Protein AF-A0A7D5M4R2-F1 (afdb_monomer_lite)

pLDDT: mean 79.01, std 16.86, range [35.56, 94.88]

Secondary structure (DSSP, 8-state):
----TT-EE--TTS-HHHHHHHHHHHHHHHHTSHHHHHHB-GGG-EEEEEEEETTEEEEEEEEEEEESSSS--TTS---EEEEEEEEEEEEETTT--EEEEEEEEEE--TT---

Radius of gyration: 15.68 Å; chains: 1; bounding box: 33×31×50 Å

Structure (mmCIF, N/CA/C/O backbone):
data_AF-A0A7D5M4R2-F1
#
_entry.id   AF-A0A7D5M4R2-F1
#
loop_
_atom_site.group_PDB
_atom_site.id
_atom_site.type_symbol
_atom_site.label_atom_id
_atom_site.label_alt_id
_atom_site.label_comp_id
_atom_site.label_asym_id
_atom_site.label_entity_id
_atom_site.label_seq_id
_atom_site.pdbx_PDB_ins_code
_atom_site.Cartn_x
_atom_site.Cartn_y
_atom_site.Cartn_z
_atom_site.occupancy
_atom_site.B_iso_or_equiv
_atom_site.auth_seq_id
_atom_site.auth_comp_id
_atom_site.auth_asym_id
_atom_site.auth_atom_id
_atom_site.pdbx_PDB_model_num
ATOM 1 N N . MET A 1 1 ? 8.317 15.888 14.023 1.00 36.03 1 MET A N 1
ATOM 2 C CA . MET A 1 1 ? 7.735 14.736 13.298 1.00 36.03 1 MET A CA 1
ATOM 3 C C . MET A 1 1 ? 7.179 15.261 11.989 1.00 36.03 1 MET A C 1
ATOM 5 O O . MET A 1 1 ? 6.209 16.002 12.015 1.00 36.03 1 MET A O 1
ATOM 9 N N . SER A 1 2 ? 7.851 14.983 10.873 1.00 35.56 2 SER A N 1
ATOM 10 C CA . SER A 1 2 ? 7.430 15.460 9.553 1.00 35.56 2 SER A CA 1
ATOM 11 C C . SER A 1 2 ? 6.264 14.606 9.067 1.00 35.56 2 SER A C 1
ATOM 13 O O . SER A 1 2 ? 6.428 13.413 8.823 1.00 35.56 2 SER A O 1
ATOM 15 N N . VAL A 1 3 ? 5.077 15.198 8.989 1.00 40.75 3 VAL A N 1
ATOM 16 C CA . VAL A 1 3 ? 3.923 14.582 8.330 1.00 40.75 3 VAL A CA 1
ATOM 17 C C . VAL A 1 3 ? 4.197 14.693 6.828 1.00 40.75 3 VAL A C 1
ATOM 19 O O . VAL A 1 3 ? 4.402 15.799 6.334 1.00 40.75 3 VAL A O 1
ATOM 22 N N . GLU A 1 4 ? 4.317 13.568 6.116 1.00 48.38 4 GLU A N 1
ATOM 23 C CA . GLU A 1 4 ? 4.471 13.586 4.653 1.00 48.38 4 GLU A CA 1
ATOM 24 C C . GLU A 1 4 ? 3.285 14.366 4.044 1.00 48.38 4 GLU A C 1
ATOM 26 O O . GLU A 1 4 ? 2.140 14.019 4.343 1.00 48.38 4 GLU A O 1
ATOM 31 N N . PRO A 1 5 ? 3.518 15.408 3.224 1.00 49.19 5 PRO A N 1
ATOM 32 C CA . PRO A 1 5 ? 2.503 16.416 2.887 1.00 49.19 5 PRO A CA 1
ATOM 33 C C . PRO A 1 5 ? 1.345 15.945 1.987 1.00 49.19 5 PRO A C 1
ATOM 35 O O . PRO A 1 5 ? 0.492 16.755 1.646 1.00 49.19 5 PRO A O 1
ATOM 38 N N . ASP A 1 6 ? 1.262 14.660 1.637 1.00 56.69 6 ASP A N 1
ATOM 39 C CA . ASP A 1 6 ? 0.320 14.159 0.624 1.00 56.69 6 ASP A CA 1
ATOM 40 C C . ASP A 1 6 ? -0.673 13.100 1.136 1.00 56.69 6 ASP A C 1
ATOM 42 O O . ASP A 1 6 ? -1.473 12.585 0.350 1.00 56.69 6 ASP A O 1
ATOM 46 N N . ILE A 1 7 ? -0.649 12.739 2.426 1.00 67.38 7 ILE A N 1
ATOM 47 C CA . ILE A 1 7 ? -1.581 11.728 2.947 1.00 67.38 7 ILE A CA 1
ATOM 48 C C . ILE A 1 7 ? -2.935 12.386 3.201 1.00 67.38 7 ILE A C 1
ATOM 50 O O . ILE A 1 7 ? -3.122 13.126 4.165 1.00 67.38 7 ILE A O 1
ATOM 54 N N . THR A 1 8 ? -3.906 12.072 2.349 1.00 78.25 8 THR A N 1
ATOM 55 C CA . THR A 1 8 ? -5.292 12.482 2.561 1.00 78.25 8 THR A CA 1
ATOM 56 C C . THR A 1 8 ? -5.982 11.471 3.472 1.00 78.25 8 THR A C 1
ATOM 58 O O . THR A 1 8 ? -6.308 10.366 3.045 1.00 78.25 8 THR A O 1
ATOM 61 N N . ILE A 1 9 ? -6.226 11.841 4.726 1.00 76.56 9 ILE A N 1
ATOM 62 C CA . ILE A 1 9 ? -7.049 11.049 5.648 1.00 76.56 9 ILE A CA 1
ATOM 63 C C . ILE A 1 9 ? -8.465 11.613 5.575 1.00 76.56 9 ILE A C 1
ATOM 65 O O . ILE A 1 9 ? -8.674 12.772 5.931 1.00 76.56 9 ILE A O 1
ATOM 69 N N . ARG A 1 10 ? -9.422 10.840 5.050 1.00 73.50 10 ARG A N 1
ATOM 70 C CA . ARG A 1 10 ? -10.794 11.344 4.837 1.00 73.50 10 ARG A CA 1
ATOM 71 C C . ARG A 1 10 ? -11.761 10.998 5.962 1.00 73.50 10 ARG A C 1
ATOM 73 O O . ARG A 1 10 ? -12.867 11.525 5.963 1.00 73.50 10 ARG A O 1
ATOM 80 N N . ASP A 1 11 ? -11.345 10.166 6.912 1.00 69.62 11 ASP A N 1
ATOM 81 C CA . ASP A 1 11 ? -12.131 9.827 8.096 1.00 69.62 11 ASP A CA 1
ATOM 82 C C . ASP A 1 11 ? -11.328 10.098 9.377 1.00 69.62 11 ASP A C 1
ATOM 84 O O . ASP A 1 11 ? -10.215 9.600 9.542 1.00 69.62 11 ASP A O 1
ATOM 88 N N . THR A 1 12 ? -11.890 10.912 10.273 1.00 65.19 12 THR A N 1
ATOM 89 C CA . THR A 1 12 ? -11.278 11.337 11.540 1.00 65.19 12 THR A CA 1
ATOM 90 C C . THR A 1 12 ? -11.588 10.405 12.713 1.00 65.19 12 THR A C 1
ATOM 92 O O . THR A 1 12 ? -11.180 10.698 13.833 1.00 65.19 12 THR A O 1
ATOM 95 N N . SER A 1 13 ? -12.336 9.319 12.496 1.00 78.81 13 SER A N 1
ATOM 96 C CA . SER A 1 13 ? -12.647 8.326 13.535 1.00 78.81 13 SER A CA 1
ATOM 97 C C . SER A 1 13 ? -11.467 7.415 13.878 1.00 78.81 13 SER A C 1
ATOM 99 O O . SER A 1 13 ? -11.446 6.841 14.964 1.00 78.81 13 SER A O 1
ATOM 101 N N . LEU A 1 14 ? -10.474 7.314 12.988 1.00 84.38 14 LEU A N 1
ATOM 102 C CA . LEU A 1 14 ? -9.253 6.551 13.225 1.00 84.38 14 LEU A CA 1
ATOM 103 C C . LEU A 1 14 ? -8.299 7.326 14.135 1.00 84.38 14 LEU A C 1
ATOM 105 O O . LEU A 1 14 ? -7.967 8.489 13.888 1.00 84.38 14 LEU A O 1
ATOM 109 N N . THR A 1 15 ? -7.799 6.653 15.161 1.00 88.50 15 THR A N 1
ATOM 110 C CA . THR A 1 15 ? -6.775 7.198 16.049 1.00 88.50 15 THR A CA 1
ATOM 111 C C . THR A 1 15 ? -5.414 7.291 15.340 1.00 88.50 15 THR A C 1
ATOM 113 O O . THR A 1 15 ? -5.142 6.556 14.382 1.00 88.50 15 THR A O 1
ATOM 116 N N . PRO A 1 16 ? -4.499 8.161 15.810 1.00 87.69 16 PRO A N 1
ATOM 117 C CA . PRO A 1 16 ? -3.145 8.247 15.261 1.00 87.69 16 PRO A CA 1
ATOM 118 C C . PRO A 1 16 ? -2.382 6.912 15.263 1.00 87.69 16 PRO A C 1
ATOM 120 O O . PRO A 1 16 ? -1.634 6.631 14.322 1.00 87.69 16 PRO A O 1
ATOM 123 N N . ASP A 1 17 ? -2.594 6.079 16.282 1.00 90.31 17 ASP A N 1
ATOM 124 C CA . ASP A 1 17 ? -1.945 4.771 16.406 1.00 90.31 17 ASP A CA 1
ATOM 125 C C . ASP A 1 17 ? -2.491 3.769 15.382 1.00 90.31 17 ASP A C 1
ATOM 127 O O . ASP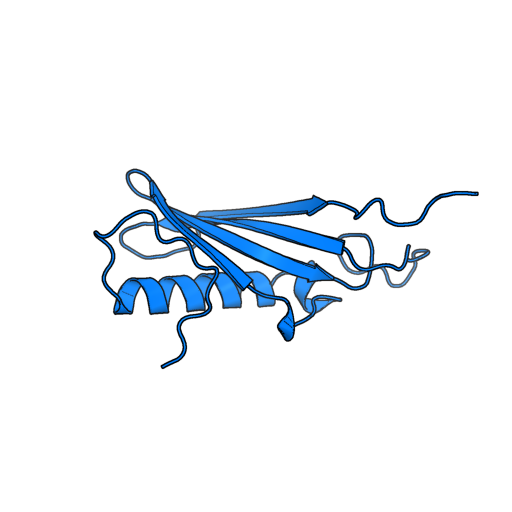 A 1 17 ? -1.722 3.040 14.749 1.00 90.31 17 ASP A O 1
ATOM 131 N N . GLU A 1 18 ? -3.802 3.779 15.136 1.00 90.44 18 GLU A N 1
ATOM 132 C CA . GLU A 1 18 ? -4.419 2.967 14.084 1.00 90.44 18 GLU A CA 1
ATOM 133 C C . GLU A 1 18 ? -3.930 3.394 12.702 1.00 90.44 18 GLU A C 1
ATOM 135 O O . GLU A 1 18 ? -3.528 2.548 11.906 1.00 90.44 18 GLU A O 1
ATOM 140 N N . ILE A 1 19 ? -3.862 4.701 12.431 1.00 89.38 19 ILE A N 1
ATOM 141 C CA . ILE A 1 19 ? -3.293 5.238 11.186 1.00 89.38 19 ILE A CA 1
ATOM 142 C C . ILE A 1 19 ? -1.847 4.757 11.002 1.00 89.38 19 ILE A C 1
ATOM 144 O O . ILE A 1 19 ? -1.460 4.340 9.904 1.00 89.38 19 ILE A O 1
ATOM 148 N N . HIS A 1 20 ? -1.042 4.776 12.069 1.00 90.50 20 HIS A N 1
ATOM 149 C CA . HIS A 1 20 ? 0.328 4.273 12.031 1.00 90.50 20 HIS A CA 1
ATOM 150 C C . HIS A 1 20 ? 0.368 2.776 11.700 1.00 90.50 20 HIS A C 1
ATOM 152 O O . HIS A 1 20 ? 1.131 2.369 10.819 1.00 90.50 20 HIS A O 1
ATOM 158 N N . LYS A 1 21 ? -0.467 1.970 12.363 1.00 91.62 21 LYS A N 1
ATOM 159 C CA . LYS A 1 21 ? -0.569 0.521 12.154 1.00 91.62 21 LYS A CA 1
ATOM 160 C C . LYS A 1 21 ? -1.011 0.178 10.730 1.00 91.62 21 LYS A C 1
ATOM 162 O O . LYS A 1 21 ? -0.338 -0.602 10.058 1.00 91.62 21 LYS A O 1
ATOM 167 N N . ILE A 1 22 ? -2.079 0.808 10.242 1.00 92.44 22 ILE A N 1
ATOM 168 C CA . ILE A 1 22 ? -2.615 0.644 8.882 1.00 92.44 22 ILE A CA 1
ATOM 169 C C . ILE A 1 22 ? -1.536 0.948 7.846 1.00 92.44 22 ILE A C 1
ATOM 171 O O . ILE A 1 22 ? -1.323 0.174 6.914 1.00 92.44 22 ILE A O 1
ATOM 175 N N . ARG A 1 23 ? -0.809 2.057 8.023 1.00 91.94 23 ARG A N 1
ATOM 176 C CA . ARG A 1 23 ? 0.288 2.436 7.131 1.00 91.94 23 ARG A CA 1
ATOM 177 C C . ARG A 1 23 ? 1.388 1.375 7.096 1.00 91.94 23 ARG A C 1
ATOM 179 O O . ARG A 1 23 ? 1.883 1.081 6.009 1.00 91.94 23 ARG A O 1
ATOM 186 N N . SER A 1 24 ? 1.776 0.827 8.247 1.00 93.38 24 SER A N 1
ATOM 187 C CA . SER A 1 24 ? 2.804 -0.217 8.326 1.00 93.38 24 SER A CA 1
ATOM 188 C C . SER A 1 24 ? 2.359 -1.493 7.610 1.00 93.38 24 SER A C 1
ATOM 190 O O . SER A 1 24 ? 3.068 -1.947 6.714 1.00 93.38 24 SER A O 1
ATOM 192 N N . ILE A 1 25 ? 1.149 -1.986 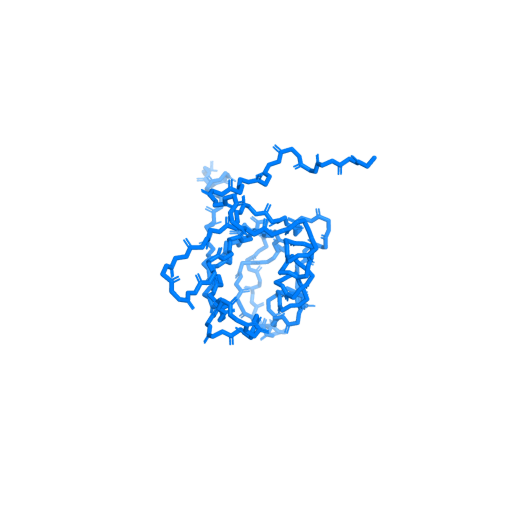7.899 1.00 94.19 25 ILE A N 1
ATOM 193 C CA . ILE A 1 25 ? 0.559 -3.171 7.248 1.00 94.19 25 ILE A CA 1
ATOM 194 C C . ILE A 1 25 ? 0.487 -2.980 5.730 1.00 94.19 25 ILE A C 1
ATOM 196 O O . ILE A 1 25 ? 0.909 -3.839 4.954 1.00 94.19 25 ILE A O 1
ATOM 200 N N . ALA A 1 26 ? -0.022 -1.830 5.286 1.00 93.12 26 ALA A N 1
ATOM 201 C CA . ALA A 1 26 ? -0.206 -1.556 3.872 1.00 93.12 26 ALA A CA 1
ATOM 202 C C . ALA A 1 26 ? 1.131 -1.461 3.120 1.00 93.12 26 ALA A C 1
ATOM 204 O O . ALA A 1 26 ? 1.274 -2.047 2.044 1.00 93.12 26 ALA A O 1
ATOM 205 N N . LYS A 1 27 ? 2.129 -0.765 3.689 1.00 93.44 27 LYS A N 1
ATOM 206 C CA . LYS A 1 27 ? 3.470 -0.674 3.091 1.00 93.44 27 LYS A CA 1
ATOM 207 C C . LYS A 1 27 ? 4.153 -2.039 3.051 1.00 93.44 27 LYS A C 1
ATOM 209 O O . LYS A 1 27 ? 4.698 -2.393 2.010 1.00 93.44 27 LYS A O 1
ATOM 214 N N . GLU A 1 28 ? 4.105 -2.809 4.134 1.00 94.31 28 GLU A N 1
ATOM 215 C CA . GLU A 1 28 ? 4.697 -4.149 4.197 1.00 94.31 28 GLU A CA 1
ATOM 216 C C . GLU A 1 28 ? 4.061 -5.099 3.177 1.00 94.31 28 GLU A C 1
ATOM 218 O O . GLU A 1 28 ? 4.765 -5.764 2.418 1.00 94.31 28 GLU A O 1
ATOM 223 N N . SER A 1 29 ? 2.731 -5.090 3.064 1.00 92.94 29 SER A N 1
ATOM 224 C CA . SER A 1 29 ? 2.029 -5.878 2.052 1.00 92.94 29 SER A CA 1
ATOM 225 C C . SER A 1 29 ? 2.501 -5.529 0.637 1.00 92.94 29 SER A C 1
ATOM 227 O O . SER A 1 29 ? 2.792 -6.435 -0.146 1.00 92.94 29 SER A O 1
ATOM 229 N N . VAL A 1 30 ? 2.626 -4.238 0.295 1.00 91.62 30 VAL A N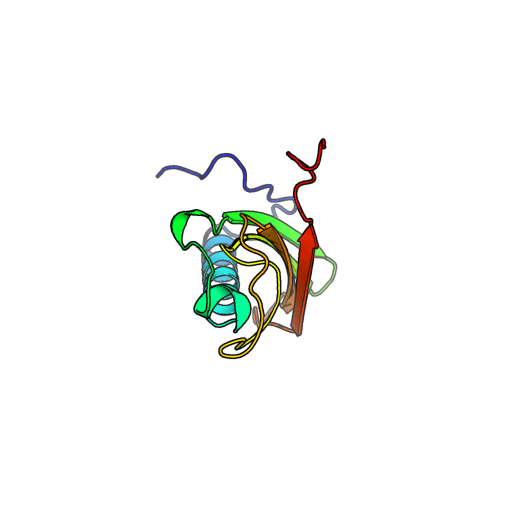 1
ATOM 230 C CA . VAL A 1 30 ? 3.142 -3.815 -1.020 1.00 91.62 30 VAL A CA 1
ATOM 231 C C . VAL A 1 30 ? 4.586 -4.265 -1.225 1.00 91.62 30 VAL A C 1
ATOM 233 O O . VAL A 1 30 ? 4.879 -4.809 -2.289 1.00 91.62 30 VAL A O 1
ATOM 236 N N . LYS A 1 31 ? 5.456 -4.115 -0.220 1.00 91.00 31 LYS A N 1
ATOM 237 C CA . LYS A 1 31 ? 6.858 -4.562 -0.284 1.00 91.00 31 LYS A CA 1
ATOM 238 C C . LYS A 1 31 ? 6.987 -6.062 -0.553 1.00 91.00 31 LYS A C 1
ATOM 240 O O . LYS A 1 31 ? 7.838 -6.471 -1.331 1.00 91.00 31 LYS A O 1
ATOM 245 N N . ASN A 1 32 ? 6.078 -6.858 0.005 1.00 90.69 32 ASN A N 1
ATOM 246 C CA . ASN A 1 32 ? 6.015 -8.304 -0.207 1.00 90.69 32 ASN A CA 1
ATOM 247 C C . ASN A 1 32 ? 5.325 -8.708 -1.527 1.00 90.69 32 ASN A C 1
ATOM 249 O O . ASN A 1 32 ? 5.124 -9.894 -1.785 1.00 90.69 32 ASN A O 1
ATOM 253 N N . SER A 1 33 ? 4.914 -7.755 -2.374 1.00 87.38 33 SER A N 1
ATOM 254 C CA . SER A 1 33 ? 4.345 -8.073 -3.687 1.00 87.38 33 SER A CA 1
ATOM 255 C C . SER A 1 33 ? 5.440 -8.429 -4.707 1.00 87.38 33 SER A C 1
ATOM 257 O O . SER A 1 33 ? 6.498 -7.801 -4.695 1.00 87.38 33 SER A O 1
ATOM 259 N N . PRO A 1 34 ? 5.192 -9.377 -5.636 1.00 84.44 34 PRO A N 1
ATOM 260 C CA . PRO A 1 34 ? 6.181 -9.759 -6.646 1.00 84.44 34 PRO A CA 1
ATOM 261 C C . PRO A 1 34 ? 6.690 -8.588 -7.491 1.00 84.44 34 PRO A C 1
ATOM 263 O O . PRO A 1 34 ? 7.874 -8.531 -7.788 1.00 84.44 34 PRO A O 1
ATOM 266 N N . THR A 1 35 ? 5.814 -7.643 -7.850 1.00 81.81 35 THR A N 1
ATOM 267 C CA . THR A 1 35 ? 6.192 -6.447 -8.619 1.00 81.81 35 THR A CA 1
ATOM 268 C C . THR A 1 35 ? 7.156 -5.578 -7.834 1.00 81.81 35 THR A C 1
ATOM 270 O O . THR A 1 35 ? 8.246 -5.286 -8.299 1.00 81.81 35 THR A O 1
ATOM 273 N N . PHE A 1 36 ? 6.791 -5.207 -6.607 1.00 85.94 36 PHE A N 1
ATOM 274 C CA . PHE A 1 36 ? 7.642 -4.332 -5.815 1.00 85.94 36 PHE A CA 1
ATOM 275 C C . PHE A 1 36 ? 8.995 -4.975 -5.499 1.00 85.94 36 PHE A C 1
ATOM 277 O O . PHE A 1 36 ? 10.015 -4.301 -5.549 1.00 85.94 36 PHE A O 1
ATOM 284 N N . ASN A 1 37 ? 9.005 -6.273 -5.193 1.00 86.56 37 ASN A N 1
ATOM 285 C CA . ASN A 1 37 ? 10.231 -6.989 -4.854 1.00 86.56 37 ASN A CA 1
ATOM 286 C C . ASN A 1 37 ? 11.175 -7.147 -6.061 1.00 86.56 37 ASN A C 1
ATOM 288 O O . ASN A 1 37 ? 12.384 -7.251 -5.891 1.00 86.56 37 ASN A O 1
ATOM 292 N N . PHE A 1 38 ? 10.631 -7.170 -7.281 1.00 80.94 38 PHE A N 1
ATOM 293 C CA . PHE A 1 38 ? 11.433 -7.303 -8.493 1.00 80.94 38 PHE A CA 1
ATOM 294 C C . PHE A 1 38 ? 12.074 -5.975 -8.908 1.00 80.94 38 PHE A C 1
ATOM 296 O O . PHE A 1 38 ? 13.271 -5.936 -9.178 1.00 80.94 38 PHE A O 1
ATOM 303 N N . ASP A 1 39 ? 11.294 -4.892 -8.968 1.00 83.06 39 ASP A N 1
ATOM 304 C CA . ASP A 1 39 ? 11.762 -3.622 -9.535 1.00 83.06 39 ASP A CA 1
ATOM 305 C C . ASP A 1 39 ? 11.154 -2.363 -8.891 1.00 83.06 39 ASP A C 1
ATOM 307 O O . ASP A 1 39 ? 11.258 -1.264 -9.443 1.00 83.06 39 ASP A O 1
ATOM 311 N N . GLY A 1 40 ? 10.525 -2.493 -7.722 1.00 83.25 40 GLY A N 1
ATOM 312 C CA . GLY A 1 40 ? 9.952 -1.373 -6.983 1.00 83.25 40 GLY A CA 1
ATOM 313 C C . GLY A 1 40 ? 11.016 -0.477 -6.345 1.00 83.25 40 GLY A C 1
ATOM 314 O O . GLY A 1 40 ? 11.924 -0.936 -5.655 1.00 83.25 40 GLY A O 1
ATOM 315 N N . LYS A 1 41 ? 10.874 0.843 -6.503 1.00 87.06 41 LYS A N 1
ATOM 316 C CA . LYS A 1 41 ? 11.739 1.826 -5.835 1.00 87.06 41 LYS A CA 1
ATOM 317 C C . LYS A 1 41 ? 11.242 2.109 -4.428 1.00 87.06 41 LYS A C 1
ATOM 319 O O . LYS A 1 41 ? 10.202 2.749 -4.261 1.00 87.06 41 LYS A O 1
ATOM 324 N N . GLU A 1 42 ? 12.008 1.730 -3.410 1.00 86.81 42 GLU A N 1
ATOM 325 C CA . GLU A 1 42 ? 11.598 1.913 -2.012 1.00 86.81 42 GLU A CA 1
ATOM 326 C C . GLU A 1 42 ? 11.281 3.369 -1.650 1.00 86.81 42 GLU A C 1
ATOM 328 O O . GLU A 1 42 ? 10.244 3.647 -1.047 1.00 86.81 42 GLU A O 1
ATOM 333 N N . SER A 1 43 ? 12.105 4.310 -2.112 1.00 88.00 43 SER A N 1
ATOM 334 C CA . SER A 1 43 ? 11.905 5.750 -1.898 1.0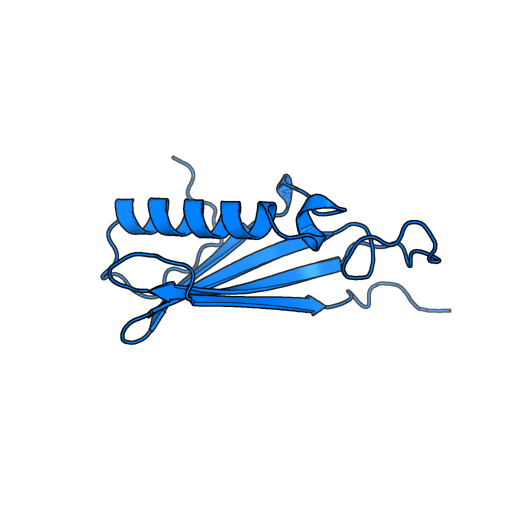0 88.00 43 SER A CA 1
ATOM 335 C C . SER A 1 43 ? 10.648 6.317 -2.573 1.00 88.00 43 SER A C 1
ATOM 337 O O . SER A 1 43 ? 10.213 7.420 -2.243 1.00 88.00 43 SER A O 1
ATOM 339 N N . SER A 1 44 ? 10.047 5.582 -3.513 1.00 88.50 44 SER A N 1
ATOM 340 C CA . SER A 1 44 ? 8.841 6.001 -4.232 1.00 88.50 44 SER A CA 1
ATOM 341 C C . SER A 1 44 ? 7.538 5.518 -3.587 1.00 88.50 44 SER A C 1
ATOM 343 O O . SER A 1 44 ? 6.471 6.003 -3.971 1.00 88.50 44 SER A O 1
ATOM 345 N N . LEU A 1 45 ? 7.604 4.586 -2.623 1.00 92.06 45 LEU A N 1
ATOM 346 C CA . LEU A 1 45 ? 6.428 4.016 -1.968 1.00 92.06 45 LEU A CA 1
ATOM 347 C C . LEU A 1 45 ? 5.769 5.037 -1.038 1.00 92.06 45 LEU A C 1
ATOM 349 O O . LEU A 1 45 ? 6.222 5.284 0.084 1.00 92.06 45 LEU A O 1
ATOM 353 N N . LYS A 1 46 ? 4.646 5.587 -1.489 1.00 90.56 46 LYS A N 1
ATOM 354 C CA . LYS A 1 46 ? 3.898 6.628 -0.788 1.00 90.56 46 LYS A 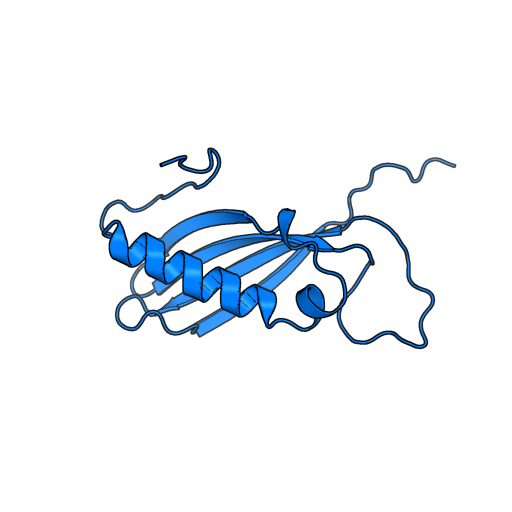CA 1
ATOM 355 C C . LYS A 1 46 ? 2.493 6.158 -0.455 1.00 90.56 46 LYS A C 1
ATOM 357 O O . LYS A 1 46 ? 1.819 5.536 -1.275 1.00 90.56 46 LYS A O 1
ATOM 362 N N . LEU A 1 47 ? 2.053 6.496 0.752 1.00 90.62 47 LEU A N 1
ATOM 363 C CA . LEU A 1 47 ? 0.655 6.392 1.146 1.00 90.62 47 LEU A CA 1
ATOM 364 C C . LEU A 1 47 ? -0.083 7.611 0.585 1.00 90.62 47 LEU A C 1
ATOM 366 O O . LEU A 1 47 ? 0.416 8.725 0.700 1.00 90.62 47 LEU A O 1
ATOM 370 N N . ILE A 1 48 ? -1.232 7.398 -0.046 1.00 92.00 48 ILE A N 1
ATOM 371 C CA . ILE A 1 48 ? -2.016 8.453 -0.701 1.00 92.00 48 ILE A CA 1
ATOM 372 C C . ILE A 1 48 ? -3.249 8.782 0.116 1.00 92.00 48 ILE A C 1
ATOM 374 O O . ILE A 1 48 ? -3.507 9.953 0.393 1.00 92.00 48 ILE A O 1
ATOM 378 N N . SER A 1 49 ? -3.994 7.763 0.535 1.00 91.81 49 SER A N 1
ATOM 379 C CA . SER A 1 49 ? -5.142 7.979 1.404 1.00 91.81 49 SER A CA 1
ATOM 380 C C . SER A 1 49 ? -5.437 6.797 2.306 1.00 91.81 49 SER A C 1
ATOM 382 O O . SER A 1 49 ? -5.069 5.655 2.021 1.00 91.81 49 SER A O 1
ATOM 384 N N . ILE A 1 50 ? -6.124 7.114 3.400 1.00 92.62 50 ILE A N 1
ATOM 385 C CA . ILE A 1 50 ? -6.799 6.158 4.270 1.00 92.62 50 ILE A CA 1
ATOM 386 C C . ILE A 1 50 ? -8.230 6.661 4.440 1.00 92.62 50 ILE A C 1
ATOM 388 O O . ILE A 1 50 ? -8.446 7.800 4.860 1.00 92.62 50 ILE A O 1
ATOM 392 N N . ASP A 1 51 ? -9.193 5.809 4.111 1.00 91.06 51 ASP A N 1
ATOM 393 C CA . ASP A 1 51 ? -10.616 6.111 4.193 1.00 91.06 51 ASP A CA 1
ATOM 394 C C . ASP A 1 51 ? -11.330 4.965 4.913 1.00 91.06 51 ASP A C 1
ATOM 396 O O . ASP A 1 51 ? -11.232 3.818 4.473 1.00 91.06 51 ASP A O 1
ATOM 400 N N . ALA A 1 52 ? -12.088 5.239 5.975 1.00 87.94 52 ALA A N 1
ATOM 401 C CA . ALA A 1 52 ? -13.017 4.236 6.484 1.00 87.94 52 ALA A CA 1
ATOM 402 C C . ALA A 1 52 ? -14.238 4.166 5.547 1.00 87.94 52 ALA A C 1
ATOM 404 O O . ALA A 1 52 ? -14.805 5.176 5.129 1.00 87.94 52 ALA A O 1
ATOM 405 N N . VAL A 1 53 ? -14.613 2.955 5.144 1.00 85.56 53 VAL A N 1
ATOM 406 C CA . VAL A 1 53 ? -15.697 2.679 4.199 1.00 85.56 53 VAL A CA 1
ATOM 407 C C . VAL A 1 53 ? -16.568 1.569 4.777 1.00 85.56 53 VAL A C 1
ATOM 409 O O . VAL A 1 53 ? -16.305 0.382 4.573 1.00 85.56 53 VAL A O 1
ATOM 412 N N . LYS A 1 54 ? -17.650 1.957 5.462 1.00 84.31 54 LYS A N 1
ATOM 413 C CA . LYS A 1 54 ? -18.551 1.036 6.179 1.00 84.31 54 LYS A CA 1
ATOM 414 C C . LYS A 1 54 ? -17.768 0.183 7.194 1.00 84.31 54 LYS A C 1
ATOM 416 O O . LYS A 1 54 ? -17.260 0.737 8.155 1.00 84.31 54 LYS A O 1
ATOM 421 N N . ASN A 1 55 ? -17.634 -1.122 6.946 1.00 87.00 55 ASN A N 1
ATOM 422 C CA . ASN A 1 55 ? -16.960 -2.090 7.826 1.00 87.00 55 ASN A CA 1
ATOM 423 C C . ASN A 1 55 ? -15.521 -2.400 7.374 1.00 87.00 55 ASN A C 1
ATOM 425 O O . ASN A 1 55 ? -14.930 -3.398 7.780 1.00 87.00 55 ASN A O 1
ATOM 429 N N . ASN A 1 56 ? -14.983 -1.594 6.460 1.00 91.69 56 ASN A N 1
ATOM 430 C CA . ASN A 1 56 ? -13.657 -1.780 5.891 1.00 91.69 56 ASN A CA 1
ATOM 431 C C . ASN A 1 56 ? -12.877 -0.472 5.940 1.00 91.69 56 ASN A C 1
ATOM 433 O O . ASN A 1 56 ? -13.449 0.612 5.999 1.00 91.69 56 ASN A O 1
ATOM 437 N N . ILE A 1 57 ? -11.563 -0.572 5.809 1.00 93.00 57 ILE A N 1
ATOM 438 C CA . ILE A 1 57 ? -10.671 0.567 5.626 1.00 93.00 57 ILE A CA 1
ATOM 439 C C . ILE A 1 57 ? -10.074 0.460 4.231 1.00 93.00 57 ILE A C 1
ATOM 441 O O . ILE A 1 57 ? -9.419 -0.526 3.899 1.00 93.00 57 ILE A O 1
ATOM 445 N N . ARG A 1 58 ? -10.306 1.468 3.396 1.00 93.94 58 ARG A N 1
ATOM 446 C CA . ARG A 1 58 ? -9.662 1.605 2.095 1.00 93.94 58 ARG A CA 1
ATOM 447 C C . ARG A 1 58 ? -8.340 2.338 2.266 1.00 93.94 58 ARG A C 1
ATOM 449 O O . ARG A 1 58 ? -8.298 3.428 2.826 1.00 93.94 58 ARG A O 1
ATOM 456 N N . VAL A 1 59 ? -7.281 1.764 1.717 1.00 94.38 59 VAL A N 1
ATOM 457 C CA . VAL A 1 59 ? -5.942 2.344 1.705 1.00 94.38 59 VAL A CA 1
ATOM 458 C C . VAL A 1 59 ? -5.464 2.436 0.265 1.00 94.38 59 VAL A C 1
ATOM 460 O O . VAL A 1 59 ? -5.392 1.419 -0.425 1.00 94.38 59 VAL A O 1
ATOM 463 N N . ASP A 1 60 ? -5.125 3.640 -0.184 1.00 93.81 60 ASP A N 1
ATOM 464 C CA . ASP A 1 60 ? -4.539 3.861 -1.504 1.00 93.81 60 ASP A CA 1
ATOM 465 C C . ASP A 1 60 ? -3.044 4.192 -1.344 1.00 93.81 60 ASP A C 1
ATOM 467 O O . ASP A 1 60 ? -2.665 5.077 -0.574 1.00 93.81 60 ASP A O 1
ATOM 471 N N . LEU A 1 61 ? -2.181 3.484 -2.073 1.00 93.31 61 LEU A N 1
ATOM 472 C CA . LEU A 1 61 ? -0.733 3.698 -2.136 1.00 93.31 61 LEU A CA 1
ATOM 473 C C . LEU A 1 61 ? -0.296 3.891 -3.587 1.00 93.31 61 LEU A C 1
ATOM 475 O O . LEU A 1 61 ? -0.990 3.494 -4.524 1.00 93.31 61 LEU A O 1
ATOM 479 N N . LYS A 1 62 ? 0.893 4.457 -3.780 1.00 91.88 62 LYS A N 1
ATOM 480 C CA . LYS A 1 62 ? 1.574 4.445 -5.075 1.00 91.88 62 LYS A CA 1
ATOM 481 C C . LYS A 1 62 ? 3.053 4.138 -4.918 1.00 91.88 62 LYS A C 1
ATOM 483 O O . LYS A 1 62 ? 3.641 4.470 -3.892 1.00 91.88 62 LYS A O 1
ATOM 488 N N . PHE A 1 63 ? 3.645 3.543 -5.941 1.00 90.88 63 PHE A N 1
ATOM 489 C CA . PHE A 1 63 ? 5.092 3.387 -6.062 1.00 90.88 63 PHE A CA 1
ATOM 490 C C . PHE A 1 63 ? 5.499 3.420 -7.534 1.00 90.88 63 PHE A C 1
ATOM 492 O O . PHE A 1 63 ? 4.654 3.319 -8.419 1.00 90.88 63 PHE A O 1
ATOM 499 N N . VAL A 1 64 ? 6.789 3.586 -7.791 1.00 87.25 64 VAL A N 1
ATOM 500 C CA . VAL A 1 64 ? 7.391 3.556 -9.121 1.00 87.25 64 VAL A CA 1
ATOM 501 C C . VAL A 1 64 ? 8.208 2.280 -9.267 1.00 87.25 64 VAL A C 1
ATOM 503 O O . VAL A 1 64 ? 8.991 1.956 -8.372 1.00 87.25 64 VAL A O 1
ATOM 506 N N . SER A 1 65 ? 8.041 1.587 -10.388 1.00 84.25 65 SER A N 1
ATOM 507 C CA . SER A 1 65 ? 8.903 0.486 -10.814 1.00 84.25 65 SER A CA 1
ATOM 508 C C . SER A 1 65 ? 9.791 0.894 -11.995 1.00 84.25 65 SER A C 1
ATOM 510 O O . SER A 1 65 ? 9.497 1.877 -12.681 1.00 84.25 65 SER A O 1
ATOM 512 N N . GLU A 1 66 ? 10.906 0.192 -12.213 1.00 76.38 66 GLU A N 1
ATOM 513 C CA . GLU A 1 66 ? 11.841 0.476 -13.321 1.00 76.38 66 GLU A CA 1
ATOM 514 C C . GLU A 1 66 ? 11.466 -0.178 -14.652 1.00 76.38 66 GLU A C 1
ATOM 516 O O . GLU A 1 66 ? 11.926 0.280 -15.704 1.00 76.38 66 GLU A O 1
ATOM 521 N N . ASN A 1 67 ? 10.632 -1.219 -14.624 1.00 69.94 67 ASN A N 1
ATOM 522 C CA . ASN A 1 67 ? 10.245 -1.964 -15.810 1.00 69.94 67 ASN A CA 1
ATOM 523 C C . ASN A 1 67 ? 8.729 -2.008 -15.989 1.00 69.94 67 ASN A C 1
ATOM 525 O O . ASN A 1 67 ? 7.928 -1.936 -15.053 1.00 69.94 67 ASN A O 1
ATOM 529 N N . ILE A 1 68 ? 8.326 -2.168 -17.249 1.00 62.47 68 ILE A N 1
ATOM 530 C CA . ILE A 1 68 ? 6.923 -2.185 -17.639 1.00 62.47 68 ILE A CA 1
ATOM 531 C C . ILE A 1 68 ? 6.382 -3.617 -17.512 1.00 62.47 68 ILE A C 1
ATOM 533 O O . ILE A 1 68 ? 6.327 -4.383 -18.477 1.00 62.47 68 ILE A O 1
ATOM 537 N N . GLY A 1 69 ? 5.949 -3.986 -16.304 1.00 56.47 69 GLY A N 1
ATOM 538 C CA . GLY A 1 69 ? 4.986 -5.064 -16.069 1.00 56.47 69 GLY A CA 1
ATOM 539 C C . GLY A 1 69 ? 5.230 -5.945 -14.839 1.00 56.47 69 GLY A C 1
ATOM 540 O O . GLY A 1 69 ? 6.114 -5.703 -14.036 1.00 56.47 69 GLY A O 1
ATOM 541 N N . TYR A 1 70 ? 4.375 -6.957 -14.672 1.00 57.75 70 TYR A N 1
ATOM 542 C CA . TYR A 1 70 ? 4.295 -7.806 -13.477 1.00 57.75 70 TYR A CA 1
ATOM 543 C C . TYR A 1 70 ? 5.111 -9.106 -13.598 1.00 57.75 70 TYR A C 1
ATOM 545 O O . TYR A 1 70 ? 5.056 -9.763 -14.644 1.00 57.75 70 TYR A O 1
ATOM 553 N N . GLY A 1 71 ? 5.755 -9.515 -12.495 1.00 58.38 71 GLY A N 1
ATOM 554 C CA . GLY A 1 71 ? 6.298 -10.866 -12.270 1.00 58.38 71 GLY A CA 1
ATOM 555 C C . GLY A 1 71 ? 7.774 -11.073 -12.636 1.00 58.38 71 GLY A C 1
ATOM 556 O O . GLY A 1 71 ? 8.442 -10.156 -13.100 1.00 58.38 71 GLY A O 1
ATOM 557 N N . ASN A 1 72 ? 8.272 -12.301 -12.428 1.00 56.59 72 ASN A N 1
ATOM 558 C CA . ASN A 1 72 ? 9.609 -12.712 -12.868 1.00 56.59 72 ASN A CA 1
ATOM 559 C C . ASN A 1 72 ? 9.641 -12.813 -14.402 1.00 56.59 72 ASN A C 1
ATOM 561 O O . ASN A 1 72 ? 8.870 -13.573 -14.988 1.00 56.59 72 ASN A O 1
ATOM 565 N N . ARG A 1 73 ? 10.516 -12.031 -15.041 1.00 59.28 73 ARG A N 1
ATOM 566 C CA . ARG A 1 73 ? 10.607 -11.893 -16.501 1.00 59.28 73 ARG A CA 1
ATOM 567 C C . ARG A 1 73 ? 12.025 -12.081 -17.030 1.00 59.28 73 ARG A C 1
ATOM 569 O O . ARG A 1 73 ? 12.393 -11.430 -18.003 1.00 59.28 73 ARG A O 1
ATOM 576 N N . SER A 1 74 ? 12.801 -12.969 -16.405 1.00 60.16 74 SER A N 1
ATOM 577 C CA . SER A 1 74 ? 14.192 -13.269 -16.786 1.00 60.16 74 SER A CA 1
ATOM 578 C C . SER A 1 74 ? 14.416 -13.499 -18.290 1.00 60.16 74 SER A C 1
ATOM 580 O O . SER A 1 74 ? 15.510 -13.214 -18.763 1.00 60.16 74 SER A O 1
ATOM 582 N N . ASP A 1 75 ? 13.389 -13.924 -19.037 1.00 57.25 75 ASP A N 1
ATOM 583 C CA . ASP A 1 75 ? 13.489 -14.277 -20.461 1.00 57.25 75 ASP A CA 1
ATOM 584 C C . ASP A 1 75 ? 12.736 -13.327 -21.423 1.00 57.25 75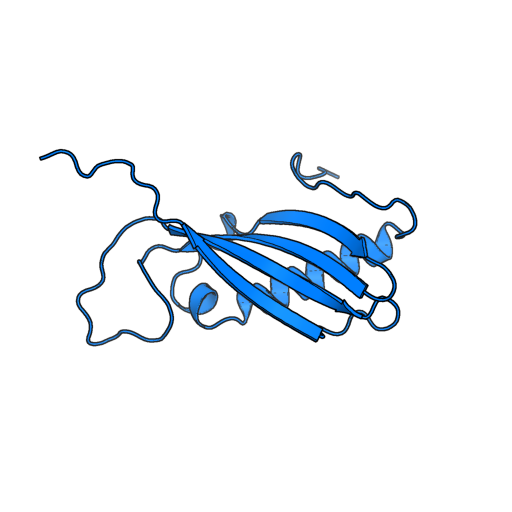 ASP A C 1
ATOM 586 O O . ASP A 1 75 ? 12.603 -13.628 -22.609 1.00 57.25 75 ASP A O 1
ATOM 590 N N . ALA A 1 76 ? 12.207 -12.188 -20.953 1.00 56.12 76 ALA A N 1
ATOM 591 C CA . ALA A 1 76 ? 11.445 -11.258 -21.797 1.00 56.12 76 ALA A CA 1
ATOM 592 C C . ALA A 1 76 ? 12.233 -9.981 -22.135 1.00 56.12 76 ALA A C 1
ATOM 594 O O . ALA A 1 76 ? 12.942 -9.434 -21.293 1.00 56.12 76 ALA A O 1
ATOM 595 N N . LEU A 1 77 ? 12.031 -9.447 -23.348 1.00 54.72 77 LEU A N 1
ATOM 596 C CA . LEU A 1 77 ? 12.398 -8.069 -23.696 1.00 54.72 77 LEU A CA 1
ATOM 597 C C . LEU A 1 77 ? 11.690 -7.114 -22.722 1.00 54.72 77 LEU A C 1
ATOM 599 O O . LEU A 1 77 ? 10.487 -6.861 -22.836 1.00 54.72 77 LEU A O 1
ATOM 603 N N . LEU A 1 78 ? 12.432 -6.617 -21.731 1.00 59.09 78 LEU A N 1
ATOM 604 C CA . LEU A 1 78 ? 11.943 -5.629 -20.783 1.00 59.09 78 LEU A CA 1
ATOM 605 C C . LEU A 1 78 ? 11.755 -4.318 -21.538 1.00 59.09 78 LEU A C 1
ATOM 607 O O . LEU A 1 78 ? 12.712 -3.679 -21.967 1.00 59.09 78 LEU A O 1
ATOM 611 N N . LEU A 1 79 ? 10.503 -3.905 -21.698 1.00 57.03 79 LEU A N 1
ATOM 612 C CA . LEU A 1 79 ? 10.235 -2.500 -21.929 1.00 57.03 79 LEU A CA 1
ATOM 613 C C . LEU A 1 79 ? 10.713 -1.765 -20.668 1.00 57.03 79 LEU A C 1
ATOM 615 O O . LEU A 1 79 ? 10.180 -1.988 -19.579 1.00 57.03 79 LEU A O 1
ATOM 619 N N . THR A 1 80 ? 11.762 -0.964 -20.814 1.00 63.22 80 THR A N 1
ATOM 620 C CA . THR A 1 80 ? 12.377 -0.194 -19.733 1.00 63.22 80 THR A CA 1
ATOM 621 C C . THR A 1 80 ? 11.699 1.167 -19.622 1.00 63.22 80 THR A C 1
ATOM 623 O O . THR A 1 80 ? 11.313 1.773 -20.624 1.00 63.22 80 THR A O 1
ATOM 626 N N . GLY A 1 81 ? 11.512 1.648 -18.396 1.00 67.25 81 GLY A N 1
ATOM 627 C CA . GLY A 1 81 ? 10.967 2.979 -18.149 1.00 67.25 81 GLY A CA 1
ATOM 628 C C . GLY A 1 81 ? 10.200 3.061 -16.832 1.00 67.25 81 GLY A C 1
ATOM 629 O O . GLY A 1 81 ? 9.591 2.075 -16.418 1.00 67.25 81 GLY A O 1
ATOM 630 N N . PRO A 1 82 ? 10.200 4.234 -16.172 1.00 75.38 82 PRO A N 1
ATOM 631 C CA . PRO A 1 82 ? 9.513 4.407 -14.903 1.00 75.38 82 PRO A CA 1
ATOM 632 C C . PRO A 1 82 ? 8.005 4.209 -15.076 1.00 75.38 82 PRO A C 1
ATOM 634 O O . PRO A 1 82 ? 7.363 4.903 -15.866 1.00 75.38 82 PRO A O 1
ATOM 637 N N . VAL A 1 83 ? 7.423 3.297 -14.302 1.00 83.44 83 VAL A N 1
ATOM 638 C CA . VAL A 1 83 ? 5.975 3.063 -14.284 1.00 83.44 83 VAL A CA 1
ATOM 639 C C . VAL A 1 83 ? 5.433 3.371 -12.905 1.00 83.44 83 VAL A C 1
ATOM 641 O O . VAL A 1 83 ? 5.918 2.849 -11.909 1.00 83.44 83 VAL A O 1
ATOM 644 N N . THR A 1 84 ? 4.400 4.213 -12.837 1.00 87.56 84 THR A N 1
ATOM 645 C CA . THR A 1 84 ? 3.701 4.457 -11.573 1.00 87.56 84 THR A CA 1
ATOM 646 C C . THR A 1 84 ? 2.607 3.417 -11.383 1.00 87.56 84 THR A C 1
ATOM 648 O O . THR A 1 84 ? 1.643 3.347 -12.151 1.00 87.56 84 THR A O 1
ATOM 651 N N . HIS A 1 85 ? 2.749 2.639 -10.319 1.00 88.75 85 HIS A N 1
ATOM 652 C CA . HIS A 1 85 ? 1.746 1.719 -9.820 1.00 88.75 85 HIS A CA 1
ATOM 653 C C . HIS A 1 85 ? 0.873 2.406 -8.775 1.00 88.75 85 HIS A C 1
ATOM 655 O O . HIS A 1 85 ? 1.370 3.100 -7.888 1.00 88.75 85 HIS A O 1
ATOM 661 N N . HIS A 1 86 ? -0.428 2.159 -8.857 1.00 91.25 86 HIS A N 1
ATOM 662 C CA . HIS A 1 86 ? -1.416 2.523 -7.854 1.00 91.25 86 HIS A CA 1
ATOM 663 C C . HIS A 1 86 ? -1.936 1.248 -7.200 1.00 91.25 86 HIS A C 1
ATOM 665 O O . HIS A 1 86 ? -2.429 0.347 -7.875 1.00 91.25 86 HIS A O 1
ATOM 671 N N . VAL A 1 87 ? -1.832 1.172 -5.880 1.00 93.06 87 VAL A N 1
ATOM 672 C CA . VAL A 1 87 ? -2.320 0.041 -5.096 1.00 93.06 87 VAL A CA 1
ATOM 673 C C . VAL A 1 87 ? -3.527 0.496 -4.303 1.00 93.06 87 VAL A C 1
ATOM 675 O O . VAL A 1 87 ? -3.418 1.420 -3.504 1.00 93.06 87 VAL A O 1
ATOM 678 N N . ARG A 1 88 ? -4.652 -0.188 -4.480 1.00 94.44 88 ARG A N 1
ATOM 679 C CA . ARG A 1 88 ? -5.830 -0.054 -3.628 1.00 94.44 88 ARG A CA 1
ATOM 680 C C . ARG A 1 88 ? -5.988 -1.296 -2.775 1.00 94.44 88 ARG A C 1
ATOM 682 O O . ARG A 1 88 ? -6.065 -2.409 -3.294 1.00 94.44 88 ARG A O 1
ATOM 689 N N . MET A 1 89 ? -6.085 -1.103 -1.473 1.00 94.88 89 MET A N 1
ATOM 690 C CA . MET A 1 89 ? -6.216 -2.169 -0.493 1.00 94.88 89 MET A CA 1
ATOM 691 C C . MET A 1 89 ? -7.453 -1.948 0.364 1.00 94.88 89 MET A C 1
ATOM 693 O O . MET A 1 89 ? -7.776 -0.813 0.704 1.00 94.88 89 MET A O 1
ATOM 697 N N . TYR A 1 90 ? -8.131 -3.035 0.712 1.00 94.50 90 TYR A N 1
ATOM 698 C CA . TYR A 1 90 ? -9.203 -3.027 1.698 1.00 94.50 90 TYR A CA 1
ATOM 699 C C . TYR A 1 90 ? -8.773 -3.864 2.894 1.00 94.50 90 TYR A C 1
ATOM 701 O O . TYR A 1 90 ? -8.396 -5.025 2.728 1.00 94.50 90 TYR A O 1
ATOM 709 N N . LEU A 1 91 ? -8.833 -3.265 4.077 1.00 94.31 91 LEU A N 1
ATOM 710 C CA . LEU A 1 91 ? -8.595 -3.920 5.355 1.00 94.31 91 LEU A CA 1
ATOM 711 C C . LEU A 1 91 ? -9.917 -4.095 6.102 1.00 94.31 91 LEU A C 1
ATOM 713 O O . LEU A 1 91 ? -10.830 -3.285 5.932 1.00 94.31 91 LEU A O 1
ATOM 717 N N . ASN A 1 92 ? -10.005 -5.110 6.952 1.00 93.69 92 ASN A N 1
ATOM 718 C CA . ASN A 1 92 ? -11.071 -5.208 7.945 1.00 93.69 92 ASN A CA 1
ATOM 719 C C . ASN A 1 92 ? -10.936 -4.053 8.959 1.00 93.69 92 ASN A C 1
ATOM 721 O O . ASN A 1 92 ? -9.825 -3.773 9.409 1.00 93.69 92 ASN A O 1
ATOM 725 N N . SER A 1 93 ? -12.028 -3.364 9.309 1.00 89.56 93 SER A N 1
ATOM 726 C CA . SER A 1 93 ? -11.963 -2.202 10.212 1.00 89.56 93 SER A CA 1
ATOM 727 C C . SER A 1 93 ? -11.660 -2.542 11.673 1.00 89.56 93 SER A C 1
ATOM 729 O O . SER A 1 93 ? -11.234 -1.662 12.409 1.00 89.56 93 SER A O 1
ATOM 731 N N . GLU A 1 94 ? -11.881 -3.785 12.097 1.00 88.88 94 GLU A N 1
ATOM 732 C CA . GLU A 1 94 ? -11.674 -4.237 13.477 1.00 88.88 94 GLU A CA 1
ATOM 733 C C . GLU A 1 94 ? -10.316 -4.934 13.643 1.00 88.88 94 GLU A C 1
ATOM 735 O O . GLU A 1 94 ? -9.563 -4.632 14.569 1.00 88.88 94 GLU A O 1
ATOM 740 N N . SER A 1 95 ? -9.974 -5.858 12.736 1.00 91.88 95 SER A N 1
ATOM 741 C CA . SER A 1 95 ? -8.733 -6.644 12.831 1.00 91.88 95 SER A CA 1
ATOM 742 C C . SER A 1 95 ? -7.548 -6.043 12.071 1.00 91.88 95 SER A C 1
ATOM 744 O O . SER A 1 95 ? -6.399 -6.360 12.380 1.00 91.88 95 SER A O 1
ATOM 746 N N . PHE A 1 96 ? -7.804 -5.146 11.111 1.00 91.06 96 PHE A N 1
ATOM 747 C CA . PHE A 1 96 ? -6.831 -4.625 10.139 1.00 91.06 96 PHE A CA 1
ATOM 748 C C . PHE A 1 96 ? -6.246 -5.675 9.180 1.00 91.06 96 PHE A C 1
ATOM 750 O O . PHE A 1 96 ? -5.267 -5.391 8.485 1.00 91.06 96 PHE A O 1
ATOM 757 N N . ASP A 1 97 ? -6.854 -6.860 9.090 1.00 92.75 97 ASP A N 1
ATOM 758 C CA . ASP A 1 97 ? -6.441 -7.888 8.133 1.00 92.75 97 ASP A CA 1
ATOM 759 C C . ASP A 1 97 ? -6.680 -7.437 6.691 1.00 92.75 97 ASP A C 1
ATOM 761 O O . ASP A 1 97 ? -7.695 -6.809 6.377 1.00 92.75 97 ASP A O 1
ATOM 765 N N . VAL A 1 98 ? -5.763 -7.798 5.791 1.00 93.31 98 VAL A N 1
ATOM 766 C CA . VAL A 1 98 ? -5.883 -7.495 4.360 1.00 93.31 98 VAL A CA 1
ATOM 767 C C . VAL A 1 98 ? -6.962 -8.379 3.736 1.00 93.31 98 VAL A C 1
ATOM 769 O O . VAL A 1 98 ? -6.760 -9.573 3.544 1.00 93.31 98 VAL A O 1
ATOM 772 N N . LEU A 1 99 ? -8.092 -7.778 3.361 1.00 92.88 99 LEU A N 1
ATOM 773 C CA . LEU A 1 99 ? -9.201 -8.470 2.698 1.00 92.88 99 LEU A CA 1
ATOM 774 C C . LEU A 1 99 ? -8.977 -8.586 1.192 1.00 92.88 99 LEU A C 1
ATOM 776 O O . LEU A 1 99 ? -9.280 -9.604 0.579 1.00 92.88 99 LEU A O 1
ATOM 780 N N . SER A 1 100 ? -8.474 -7.518 0.570 1.00 92.06 100 SER A N 1
ATOM 781 C CA . SER A 1 100 ? -8.143 -7.520 -0.855 1.00 92.06 100 SER A CA 1
ATOM 782 C C . SER A 1 100 ? -7.114 -6.452 -1.197 1.00 92.06 100 SER A C 1
ATOM 784 O O . SER A 1 100 ? -7.007 -5.421 -0.528 1.00 92.06 100 SER A O 1
ATOM 786 N N . ARG A 1 101 ? -6.366 -6.693 -2.276 1.00 92.75 101 ARG A N 1
ATOM 787 C CA . ARG A 1 101 ? -5.383 -5.760 -2.825 1.00 92.75 101 ARG A CA 1
ATOM 788 C C . ARG A 1 101 ? -5.436 -5.799 -4.344 1.00 92.75 101 ARG A C 1
ATOM 790 O O . ARG A 1 101 ? -5.261 -6.854 -4.943 1.00 92.75 101 ARG A O 1
ATOM 797 N N . HIS A 1 102 ? -5.617 -4.634 -4.943 1.00 90.50 102 HIS A N 1
ATOM 798 C CA . HIS A 1 102 ? -5.646 -4.436 -6.381 1.00 90.50 102 HIS A CA 1
ATOM 799 C C . HIS A 1 102 ? -4.500 -3.507 -6.756 1.00 90.50 102 HIS A C 1
ATOM 801 O O . HIS A 1 102 ? -4.347 -2.445 -6.151 1.00 90.50 102 HIS A O 1
ATOM 807 N N . THR A 1 103 ? -3.707 -3.903 -7.745 1.00 87.12 103 THR A N 1
ATOM 808 C CA . THR A 1 103 ? -2.638 -3.065 -8.286 1.00 87.12 103 THR A CA 1
ATOM 809 C C . THR A 1 103 ? -2.978 -2.729 -9.725 1.00 87.12 103 THR A C 1
ATOM 811 O O . THR A 1 103 ? -3.180 -3.622 -10.544 1.00 87.12 103 THR A O 1
ATOM 814 N N . ASP A 1 104 ? -3.029 -1.440 -10.016 1.00 85.25 104 ASP A N 1
ATOM 815 C CA . ASP A 1 104 ? -3.133 -0.896 -11.362 1.00 85.25 104 ASP A CA 1
ATOM 816 C C . ASP A 1 104 ? -1.843 -0.134 -11.687 1.00 85.25 104 ASP A C 1
ATOM 818 O O . ASP A 1 104 ? -1.091 0.254 -10.790 1.00 85.25 104 ASP A O 1
ATOM 822 N N . TYR A 1 105 ? -1.553 0.071 -12.963 1.00 78.75 105 TYR A N 1
ATOM 823 C CA . TYR A 1 105 ? -0.423 0.871 -13.402 1.00 78.75 105 TYR A CA 1
ATOM 824 C C . TYR A 1 105 ? -0.824 1.761 -14.562 1.00 78.75 105 TYR A C 1
ATOM 826 O O . TYR A 1 105 ? -1.556 1.363 -15.465 1.00 78.75 105 TYR A O 1
ATOM 834 N N . LYS A 1 106 ? -0.292 2.981 -14.563 1.00 68.06 106 LYS A N 1
ATOM 835 C CA . LYS A 1 106 ? -0.383 3.862 -15.722 1.00 68.06 106 LYS A CA 1
ATOM 836 C C . LYS A 1 106 ? 1.009 4.063 -16.282 1.00 68.06 106 LYS A C 1
ATOM 838 O O . LYS A 1 106 ? 1.921 4.484 -15.571 1.00 68.06 106 LYS A O 1
ATOM 843 N N . LYS A 1 107 ? 1.161 3.772 -17.572 1.00 61.91 107 LYS A N 1
ATOM 844 C CA . LYS A 1 107 ? 2.342 4.185 -18.324 1.00 61.91 107 LYS A CA 1
ATOM 845 C C . LYS A 1 107 ? 2.300 5.710 -18.436 1.00 61.91 107 LYS A C 1
ATOM 847 O O . LYS A 1 107 ? 1.289 6.258 -18.877 1.00 61.91 107 LYS A O 1
ATOM 852 N N . SER A 1 108 ? 3.353 6.402 -18.011 1.00 56.22 108 SER A N 1
ATOM 853 C CA . SER A 1 108 ? 3.517 7.809 -18.371 1.00 56.22 108 SER A CA 1
ATOM 854 C C . SER A 1 108 ? 3.744 7.864 -19.883 1.00 56.22 108 SER A C 1
ATOM 856 O O . SER A 1 108 ? 4.675 7.258 -20.406 1.00 56.22 108 SER A O 1
ATOM 858 N N . ASN A 1 109 ? 2.871 8.557 -20.613 1.00 49.81 109 ASN A N 1
ATOM 859 C CA . ASN A 1 109 ? 3.018 8.768 -22.060 1.00 49.81 109 ASN A CA 1
ATOM 860 C C . ASN A 1 109 ? 4.070 9.845 -22.395 1.00 49.81 109 ASN A C 1
ATOM 862 O O . ASN A 1 109 ? 4.035 10.441 -23.469 1.00 49.81 109 ASN A O 1
ATOM 866 N N . GLU A 1 110 ? 5.006 10.122 -21.490 1.00 46.69 110 GLU A N 1
ATOM 867 C CA . GLU A 1 110 ? 6.058 11.100 -21.738 1.00 46.69 110 GLU A CA 1
ATOM 868 C C . GLU A 1 110 ? 7.150 10.460 -22.603 1.00 46.69 110 GLU A C 1
ATOM 870 O O . GLU A 1 110 ? 8.040 9.781 -22.100 1.00 46.69 110 GLU A O 1
ATOM 875 N N . GLY A 1 111 ? 7.054 10.663 -23.923 1.00 42.88 111 GLY A N 1
ATOM 876 C CA . GLY A 1 111 ? 8.214 10.557 -24.816 1.00 42.88 111 GLY A CA 1
ATOM 877 C C . GLY A 1 111 ? 8.174 9.530 -25.950 1.00 42.88 111 GLY A C 1
ATOM 878 O O . GLY A 1 111 ? 9.238 9.128 -26.402 1.00 42.88 111 GLY A O 1
ATOM 879 N N . LEU A 1 112 ? 7.006 9.119 -26.456 1.00 39.94 112 LEU A N 1
ATOM 880 C CA . LEU A 1 112 ? 6.923 8.503 -27.793 1.00 39.94 112 LEU A CA 1
ATOM 881 C C . LEU A 1 112 ? 6.425 9.541 -28.804 1.00 39.94 112 LEU A C 1
ATOM 883 O O . LEU A 1 112 ? 5.285 9.489 -29.254 1.00 39.94 112 LEU A O 1
ATOM 887 N N . TRP A 1 113 ? 7.291 10.498 -29.131 1.00 42.91 113 TRP A N 1
ATOM 888 C CA . TRP A 1 113 ? 7.216 11.209 -30.404 1.00 42.91 113 TRP A CA 1
ATOM 889 C C . TRP A 1 113 ? 8.414 10.768 -31.243 1.00 42.91 113 TRP A C 1
ATOM 891 O O . TRP A 1 113 ? 9.521 10.650 -30.720 1.00 42.91 113 TRP A O 1
ATOM 901 N N . HIS A 1 114 ? 8.095 10.429 -32.491 1.00 37.06 114 HIS A N 1
ATOM 902 C CA . HIS A 1 114 ? 8.950 9.888 -33.544 1.00 37.06 114 HIS A CA 1
ATOM 903 C C . HIS A 1 114 ? 10.243 10.666 -33.793 1.00 37.06 114 HIS A C 1
ATOM 905 O O . HIS A 1 114 ? 10.220 11.908 -33.643 1.00 37.06 114 HIS A O 1
#

Sequence (114 aa):
MSVEPDITIRDTSLTPDEIHKIRSIAKESVKNSPTFNFDGKESSLKLISIDAVKNNIRVDLKFVSENIGYGNRSDALLLTGPVTHHVRMYLNSESFDVLSRHTDYKKSNEGLWH

Foldseek 3Di:
DDDPPAEDEPDPPDDPVNVVVLVVVVLVVQCPFQQCVVFWDNVFWAWHYWYDDPQKIKTKIKTWGQFPDGHDCVPDDTPGDIKIKIKIWIAGPPPRHTPDIDIDIDDDPPDPDD

Organism: NCBI:txid1470067